Protein AF-A0A7X3D8D7-F1 (afdb_monomer)

Foldseek 3Di:
DDDDDADDDDDDDDDPDDVVVVVVCCVPVNPVVVVVVCVVVVWDKADWDADPPRKIWIWTQDPVGDTHIDID

Radius of gyration: 14.03 Å; Cα contacts (8 Å, |Δi|>4): 65; chains: 1; bounding box: 31×30×34 Å

Secondary structure (DSSP, 8-state):
-PPPPPP--------S-HHHHHHHHHHHS-HHHHHHHHHHTT-EE---EE-GGG-EEEEEE-TT-PEEEEE-

Structure (mmCIF, N/CA/C/O backbone):
data_AF-A0A7X3D8D7-F1
#
_entry.id   AF-A0A7X3D8D7-F1
#
loop_
_atom_site.group_PDB
_atom_site.id
_atom_site.type_symbol
_atom_site.label_atom_id
_atom_site.label_alt_id
_atom_site.label_comp_id
_atom_site.label_asym_id
_atom_site.label_entity_id
_atom_site.label_seq_id
_atom_site.pdbx_PDB_ins_code
_atom_site.Cartn_x
_atom_site.Cartn_y
_atom_site.Cartn_z
_atom_site.occupancy
_atom_site.B_iso_or_equiv
_atom_site.auth_seq_id
_atom_site.auth_comp_id
_atom_site.auth_asym_id
_atom_site.auth_atom_id
_atom_site.pdbx_PDB_model_num
ATOM 1 N N . MET A 1 1 ? -13.883 -20.834 14.749 1.00 47.22 1 MET A N 1
ATOM 2 C CA . MET A 1 1 ? -14.041 -19.507 14.113 1.00 47.22 1 MET A CA 1
ATOM 3 C C . MET A 1 1 ? -13.582 -19.628 12.667 1.00 47.22 1 MET A C 1
ATOM 5 O O . MET A 1 1 ? -12.472 -20.098 12.451 1.00 47.22 1 MET A O 1
ATOM 9 N N . SER A 1 2 ? -14.440 -19.323 11.690 1.00 65.94 2 SER A N 1
ATOM 10 C CA . SER A 1 2 ? -14.093 -19.374 10.260 1.00 65.94 2 SER A CA 1
ATOM 11 C C . SER A 1 2 ? -13.121 -18.245 9.912 1.00 65.94 2 SER A C 1
ATOM 13 O O . SER A 1 2 ? -13.275 -17.130 10.412 1.00 65.94 2 SER A O 1
ATOM 15 N N . LYS A 1 3 ? -12.115 -18.514 9.069 1.00 60.09 3 LYS A N 1
ATOM 16 C CA . LYS A 1 3 ? -11.240 -17.455 8.544 1.00 60.09 3 LYS A CA 1
ATOM 17 C C . LYS A 1 3 ? -12.102 -16.428 7.786 1.00 60.09 3 LYS A C 1
ATOM 19 O O . LYS A 1 3 ? -12.969 -16.852 7.024 1.00 60.09 3 LYS A O 1
ATOM 24 N N . PRO A 1 4 ? -11.899 -15.117 7.988 1.00 60.28 4 PRO A N 1
ATOM 25 C CA . PRO A 1 4 ? -12.614 -14.103 7.223 1.00 60.28 4 PRO A CA 1
ATOM 26 C C . PRO A 1 4 ? -12.242 -14.202 5.739 1.00 60.28 4 PRO A C 1
ATOM 28 O O . PRO A 1 4 ? -11.080 -14.444 5.403 1.00 60.28 4 PRO A O 1
ATOM 31 N N . ASN A 1 5 ? -13.228 -14.004 4.864 1.00 66.50 5 ASN A N 1
ATOM 32 C CA . ASN A 1 5 ? -12.989 -13.883 3.430 1.00 66.50 5 ASN A CA 1
ATOM 33 C C . ASN A 1 5 ? -12.215 -12.588 3.169 1.00 66.50 5 ASN A C 1
ATOM 35 O O . ASN A 1 5 ? -12.610 -11.521 3.636 1.00 66.50 5 ASN A O 1
ATOM 39 N N . LEU A 1 6 ? -11.110 -12.691 2.436 1.00 54.09 6 LEU A N 1
ATOM 40 C CA . LEU A 1 6 ? -10.343 -11.546 1.962 1.00 54.09 6 LEU A CA 1
ATOM 41 C C . LEU A 1 6 ? -10.722 -11.306 0.502 1.00 54.09 6 LEU A C 1
ATOM 43 O O . LEU A 1 6 ? -10.574 -12.202 -0.327 1.00 54.09 6 LEU A O 1
ATOM 47 N N . TYR A 1 7 ? -11.205 -10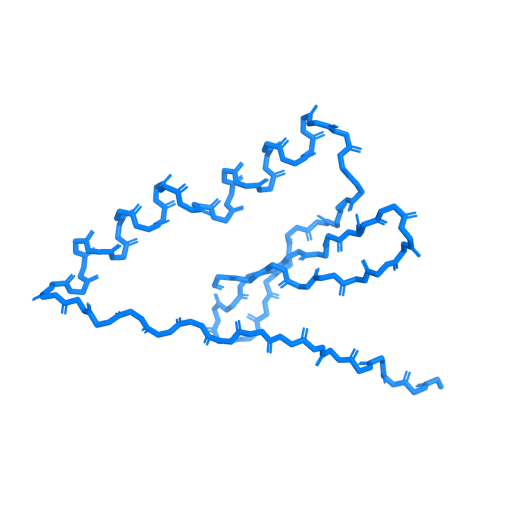.106 0.200 1.00 59.62 7 TYR A N 1
ATOM 48 C CA . TYR A 1 7 ? -11.446 -9.654 -1.167 1.00 59.62 7 TYR A CA 1
ATOM 49 C C . TYR A 1 7 ? -10.314 -8.707 -1.559 1.00 59.62 7 TYR A C 1
ATOM 51 O O . TYR A 1 7 ? -9.946 -7.825 -0.783 1.00 59.62 7 TYR A O 1
ATOM 59 N N . GLY A 1 8 ? -9.735 -8.904 -2.740 1.00 57.88 8 GLY A N 1
ATOM 60 C CA . GLY A 1 8 ? -8.617 -8.103 -3.227 1.00 57.88 8 GLY A CA 1
ATOM 61 C C . GLY A 1 8 ? -8.680 -7.922 -4.735 1.00 57.88 8 GLY A C 1
ATOM 62 O O . GLY A 1 8 ? -9.207 -8.774 -5.450 1.00 57.88 8 GLY A O 1
ATOM 63 N N . VAL A 1 9 ? -8.135 -6.805 -5.210 1.00 68.25 9 VAL A N 1
ATOM 64 C CA . VAL A 1 9 ? -7.951 -6.518 -6.634 1.00 68.25 9 VAL A CA 1
ATOM 65 C C . VAL A 1 9 ? -6.459 -6.609 -6.934 1.00 68.25 9 VAL A C 1
ATOM 67 O O . VAL A 1 9 ? -5.662 -5.897 -6.329 1.00 68.25 9 VAL A O 1
ATOM 70 N N . GLY A 1 10 ? -6.080 -7.494 -7.857 1.00 69.06 10 GLY A N 1
ATOM 71 C CA . GLY A 1 10 ? -4.721 -7.556 -8.391 1.00 69.06 10 GLY A CA 1
ATOM 72 C C . GLY A 1 10 ? -4.576 -6.601 -9.572 1.00 69.06 10 GLY A C 1
ATOM 73 O O . GLY A 1 10 ? -5.316 -6.720 -10.546 1.00 69.06 10 GLY A O 1
ATOM 74 N N . ILE A 1 11 ? -3.628 -5.667 -9.496 1.00 77.31 11 ILE A N 1
ATOM 75 C CA . ILE A 1 11 ? -3.278 -4.780 -10.610 1.00 77.31 11 ILE A CA 1
ATOM 76 C C . ILE A 1 11 ? -1.942 -5.250 -11.184 1.00 77.31 11 ILE A C 1
ATOM 78 O O . ILE A 1 11 ? -0.931 -5.250 -10.487 1.00 77.31 11 ILE A O 1
ATOM 82 N N . PHE A 1 12 ? -1.940 -5.633 -12.460 1.00 81.25 12 PHE A N 1
ATOM 83 C CA . PHE A 1 12 ? -0.735 -6.023 -13.191 1.00 81.25 12 PHE A CA 1
ATOM 84 C C . PHE A 1 12 ? -0.365 -4.910 -14.167 1.00 81.25 12 PHE A C 1
ATOM 86 O O . PHE A 1 12 ? -1.109 -4.638 -15.109 1.00 81.25 12 PHE A O 1
ATOM 93 N N . VAL A 1 13 ? 0.778 -4.263 -13.941 1.00 85.50 13 VAL A N 1
ATOM 94 C CA . VAL A 1 13 ? 1.270 -3.188 -14.808 1.00 85.50 13 VAL A CA 1
ATOM 95 C C . VAL A 1 13 ? 2.480 -3.700 -15.590 1.00 85.50 13 VAL A C 1
ATOM 97 O O . VAL A 1 13 ? 3.515 -3.963 -14.976 1.00 85.50 13 VAL A O 1
ATOM 100 N N . PRO A 1 14 ? 2.389 -3.872 -16.922 1.00 89.88 14 PRO A N 1
ATOM 101 C CA . PRO A 1 14 ? 3.554 -4.213 -17.725 1.00 89.88 14 PRO A CA 1
ATOM 102 C C . PRO A 1 14 ? 4.522 -3.028 -17.754 1.00 89.88 14 PRO A C 1
ATOM 104 O O . PRO A 1 14 ? 4.117 -1.880 -17.938 1.00 89.88 14 PRO A O 1
ATOM 107 N N . VAL A 1 15 ? 5.811 -3.309 -17.584 1.00 93.88 15 VAL A N 1
ATOM 108 C CA . VAL A 1 15 ? 6.866 -2.291 -17.534 1.00 93.88 15 VAL A CA 1
ATOM 109 C C . VAL A 1 15 ? 7.998 -2.651 -18.481 1.00 93.88 15 VAL A C 1
ATOM 111 O O . VAL A 1 15 ? 8.285 -3.823 -18.707 1.00 93.88 15 VAL A O 1
ATOM 114 N N . SER A 1 16 ? 8.650 -1.632 -19.041 1.00 96.50 16 SER A N 1
ATOM 115 C CA . SER A 1 16 ? 9.779 -1.828 -19.956 1.00 96.50 16 SER A CA 1
ATOM 116 C C . SER A 1 16 ? 11.072 -2.239 -19.242 1.00 96.50 16 SER A C 1
ATOM 118 O O . SER A 1 16 ? 11.980 -2.748 -19.884 1.00 96.50 16 SER A O 1
ATOM 120 N N . ASP A 1 17 ? 11.179 -1.954 -17.941 1.00 96.25 17 ASP A N 1
ATOM 121 C CA . ASP A 1 17 ? 12.349 -2.218 -17.099 1.00 96.25 17 ASP A CA 1
ATOM 122 C C . ASP A 1 17 ? 11.867 -2.538 -15.680 1.00 96.25 17 ASP A C 1
ATOM 124 O O . ASP A 1 17 ? 11.259 -1.690 -15.019 1.00 96.25 17 ASP A O 1
ATOM 128 N N . LEU A 1 18 ? 12.099 -3.773 -15.236 1.00 86.62 18 LEU A N 1
ATOM 129 C CA . LEU A 1 18 ? 11.582 -4.265 -13.964 1.00 86.62 18 LEU A CA 1
ATOM 130 C C . LEU A 1 18 ? 12.244 -3.582 -12.763 1.00 86.62 18 LEU A C 1
ATOM 132 O O . LEU A 1 18 ? 11.548 -3.217 -11.816 1.00 86.62 18 LEU A O 1
ATOM 136 N N . GLU A 1 19 ? 13.561 -3.395 -12.786 1.00 87.81 19 GLU A N 1
ATOM 137 C CA . GLU A 1 19 ? 14.318 -2.867 -11.648 1.00 87.81 19 GLU A CA 1
ATOM 138 C C . GLU A 1 19 ? 13.988 -1.389 -11.419 1.00 87.81 19 GLU A C 1
ATOM 140 O O . GLU A 1 19 ? 13.611 -0.985 -10.313 1.00 87.81 19 GLU A O 1
ATOM 145 N N . ARG A 1 20 ? 14.020 -0.592 -12.494 1.00 93.94 20 ARG A N 1
ATOM 146 C CA . ARG A 1 20 ? 13.671 0.831 -12.454 1.00 93.94 20 ARG A CA 1
ATOM 147 C C . ARG A 1 20 ? 12.241 1.038 -11.968 1.00 93.94 20 ARG A C 1
ATOM 149 O O . ARG A 1 20 ? 11.998 1.896 -11.119 1.00 93.94 20 ARG A O 1
ATOM 156 N N . SER A 1 21 ? 11.294 0.267 -12.500 1.00 91.19 21 SER A N 1
ATOM 157 C CA . SER A 1 21 ? 9.891 0.389 -12.111 1.00 91.19 21 SER A CA 1
ATOM 158 C C . SER A 1 21 ? 9.647 -0.089 -10.684 1.00 91.19 21 SER A C 1
ATOM 160 O O . SER A 1 21 ? 8.916 0.576 -9.958 1.00 91.19 21 SER A O 1
ATOM 162 N N . THR A 1 22 ? 10.300 -1.167 -10.241 1.00 83.88 22 THR A N 1
ATOM 163 C CA . THR A 1 22 ? 10.208 -1.639 -8.848 1.00 83.88 22 THR A CA 1
ATOM 164 C C . THR A 1 22 ? 10.665 -0.556 -7.880 1.00 83.88 22 THR A C 1
ATOM 166 O O . THR A 1 22 ? 9.956 -0.265 -6.917 1.00 83.88 22 THR A O 1
ATOM 169 N N . LYS A 1 23 ? 11.797 0.104 -8.162 1.00 85.38 23 LYS A N 1
ATOM 170 C CA . LYS A 1 23 ? 12.281 1.231 -7.355 1.00 85.38 23 LYS A CA 1
ATOM 171 C C . LYS A 1 23 ? 11.274 2.382 -7.327 1.00 85.38 23 LYS A C 1
ATOM 173 O O . LYS A 1 23 ? 10.906 2.835 -6.249 1.00 85.38 23 LYS A O 1
ATOM 178 N N . TRP A 1 24 ? 10.780 2.810 -8.489 1.00 86.50 24 TRP A N 1
ATOM 179 C CA . TRP A 1 24 ? 9.819 3.912 -8.576 1.00 86.50 24 TRP A CA 1
ATOM 180 C C . TRP A 1 24 ? 8.511 3.611 -7.829 1.00 86.50 24 TRP A C 1
ATOM 182 O O . TRP A 1 24 ? 8.048 4.440 -7.052 1.00 86.50 24 TRP A O 1
ATOM 192 N N . TYR A 1 25 ? 7.933 2.415 -7.992 1.00 83.00 25 TYR A N 1
ATOM 193 C CA . TYR A 1 25 ? 6.729 2.020 -7.252 1.00 83.00 25 TYR A CA 1
ATOM 194 C C . TYR A 1 25 ? 6.997 1.903 -5.752 1.00 83.00 25 TYR A C 1
ATOM 196 O O . TYR A 1 25 ? 6.158 2.313 -4.955 1.00 83.00 25 TYR A O 1
ATOM 204 N N . SER A 1 26 ? 8.174 1.418 -5.358 1.00 78.31 26 SER A N 1
ATOM 205 C CA . SER A 1 26 ? 8.580 1.357 -3.950 1.00 78.31 26 SER A CA 1
ATOM 206 C C . SER A 1 26 ? 8.747 2.744 -3.327 1.00 78.31 26 SER A C 1
ATOM 208 O O . SER A 1 26 ? 8.493 2.911 -2.142 1.00 78.31 26 SER A O 1
ATOM 210 N N . GLU A 1 27 ? 9.153 3.751 -4.099 1.00 79.88 27 GLU A N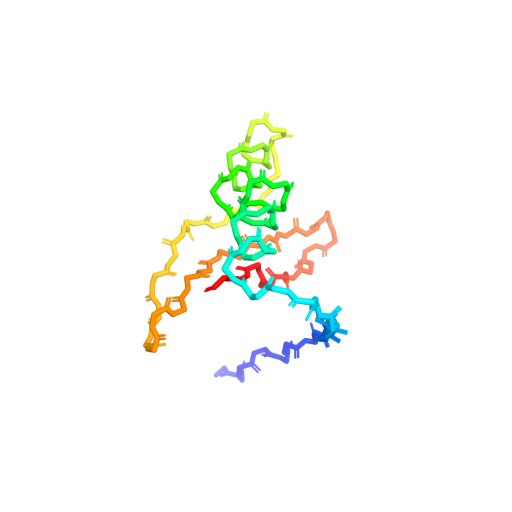 1
ATOM 211 C CA . GLU A 1 27 ? 9.267 5.136 -3.629 1.00 79.88 27 GLU A CA 1
ATOM 212 C C . GLU A 1 27 ? 7.911 5.859 -3.623 1.00 79.88 27 GLU A C 1
ATOM 214 O O . GLU A 1 27 ? 7.606 6.590 -2.683 1.00 79.88 27 GLU A O 1
ATOM 219 N N . MET A 1 28 ? 7.078 5.646 -4.645 1.00 78.12 28 MET A N 1
ATOM 220 C CA . MET A 1 28 ? 5.828 6.395 -4.842 1.00 78.12 28 MET A CA 1
ATOM 221 C C . MET A 1 28 ? 4.624 5.778 -4.133 1.00 78.12 28 MET A C 1
ATOM 223 O O . MET A 1 28 ? 3.804 6.495 -3.567 1.00 78.12 28 MET A O 1
ATOM 227 N N . LEU A 1 29 ? 4.509 4.449 -4.164 1.00 76.44 29 LEU A N 1
ATOM 228 C CA . LEU A 1 29 ? 3.454 3.690 -3.480 1.00 76.44 29 LEU A CA 1
ATOM 229 C C . LEU A 1 29 ? 3.927 3.142 -2.127 1.00 76.44 29 LEU A C 1
ATOM 231 O O . LEU A 1 29 ? 3.140 2.537 -1.400 1.00 76.44 29 LEU A O 1
ATOM 235 N N . GLY A 1 30 ? 5.215 3.331 -1.821 1.00 77.25 30 GLY A N 1
ATOM 236 C CA . GLY A 1 30 ? 6.000 2.615 -0.825 1.00 77.25 30 GLY A CA 1
ATOM 237 C C . GLY A 1 30 ? 5.245 2.125 0.391 1.00 77.25 30 GLY A C 1
ATOM 238 O O . GLY A 1 30 ? 4.639 2.905 1.118 1.00 77.25 30 GLY A O 1
ATOM 239 N N . PHE A 1 31 ? 5.350 0.826 0.648 1.00 81.25 31 PHE A N 1
ATOM 240 C CA . PHE A 1 31 ? 4.707 0.150 1.769 1.00 81.25 31 PHE A CA 1
ATOM 241 C C . PHE A 1 31 ? 5.007 0.820 3.125 1.00 81.25 31 PHE A C 1
ATOM 243 O O . PHE A 1 31 ? 4.090 1.113 3.891 1.00 81.25 31 PHE A O 1
ATOM 250 N N . GLU A 1 32 ? 6.275 1.160 3.378 1.00 84.12 32 GLU A N 1
ATOM 251 C CA . GLU A 1 32 ? 6.713 1.865 4.594 1.00 84.12 32 GLU A CA 1
ATOM 252 C C . GLU A 1 32 ? 6.221 3.320 4.644 1.00 84.12 32 GLU A C 1
ATOM 254 O O . GLU A 1 32 ? 5.800 3.815 5.690 1.00 84.12 32 GLU A O 1
ATOM 259 N N . ILE A 1 33 ? 6.250 4.015 3.499 1.00 85.38 33 ILE A N 1
ATOM 260 C CA . ILE A 1 33 ? 5.796 5.408 3.382 1.00 85.38 33 ILE A CA 1
ATOM 261 C C . ILE A 1 33 ? 4.290 5.478 3.644 1.00 85.38 33 ILE A C 1
ATOM 263 O O . ILE A 1 33 ? 3.837 6.310 4.428 1.00 85.38 33 ILE A O 1
ATOM 267 N N . THR A 1 34 ? 3.529 4.562 3.050 1.00 87.38 34 THR A N 1
ATOM 268 C CA . THR A 1 34 ? 2.087 4.416 3.233 1.00 87.38 34 THR A CA 1
ATOM 269 C C . THR A 1 34 ? 1.749 4.078 4.683 1.00 87.38 34 THR A C 1
ATOM 271 O O . THR A 1 34 ? 0.888 4.739 5.261 1.00 87.38 34 THR A O 1
ATOM 274 N N . HIS A 1 35 ? 2.450 3.122 5.311 1.00 91.00 35 HIS A N 1
ATOM 275 C CA . HIS A 1 35 ? 2.255 2.795 6.732 1.00 91.00 35 HIS A CA 1
ATOM 276 C C . HIS A 1 35 ? 2.466 4.017 7.630 1.00 91.00 35 HIS A C 1
ATOM 278 O O . HIS A 1 35 ? 1.599 4.347 8.443 1.00 91.00 35 HIS A O 1
ATOM 284 N N . ARG A 1 36 ? 3.575 4.742 7.430 1.00 91.38 36 ARG A N 1
ATOM 285 C CA . ARG A 1 36 ? 3.894 5.956 8.190 1.00 91.38 36 ARG A CA 1
ATOM 286 C C . ARG A 1 36 ? 2.838 7.046 8.001 1.00 91.38 36 ARG A C 1
ATOM 288 O O . ARG A 1 36 ? 2.321 7.551 8.993 1.00 91.38 36 ARG A O 1
ATOM 295 N N . ILE A 1 37 ? 2.478 7.373 6.759 1.00 91.44 37 ILE A N 1
ATOM 296 C CA . ILE A 1 37 ? 1.495 8.427 6.454 1.00 91.44 37 ILE A CA 1
ATOM 297 C C . ILE A 1 37 ? 0.116 8.080 7.028 1.00 91.44 37 ILE A C 1
ATOM 299 O O . ILE A 1 37 ? -0.556 8.950 7.580 1.00 91.44 37 ILE A O 1
ATOM 303 N N . LEU A 1 38 ? -0.325 6.823 6.917 1.00 92.81 38 LEU A N 1
ATOM 304 C CA . LEU A 1 38 ? -1.599 6.379 7.489 1.00 92.81 38 LEU A CA 1
ATOM 305 C C . LEU A 1 38 ? -1.605 6.532 9.013 1.00 92.81 38 LEU A C 1
ATOM 307 O O . LEU A 1 38 ? -2.577 7.040 9.572 1.00 92.81 38 LEU A O 1
ATOM 311 N N . LYS A 1 39 ? -0.502 6.163 9.673 1.00 92.75 39 LYS A N 1
ATOM 312 C CA . LYS A 1 39 ? -0.337 6.331 11.120 1.00 92.75 39 LYS A CA 1
ATOM 313 C C . L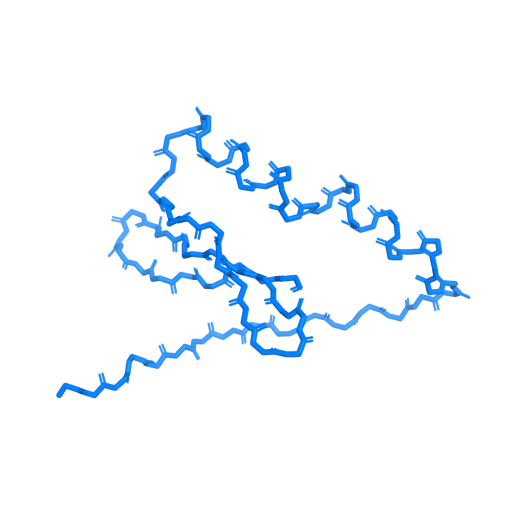YS A 1 39 ? -0.394 7.801 11.535 1.00 92.75 39 LYS A C 1
ATOM 315 O O . LYS A 1 39 ? -1.103 8.136 12.477 1.00 92.75 39 LYS A O 1
ATOM 320 N N . GLU A 1 40 ? 0.324 8.672 10.828 1.00 95.94 40 GLU A N 1
ATOM 321 C CA . GLU A 1 40 ? 0.347 10.122 11.080 1.00 95.94 40 GLU A CA 1
ATOM 322 C C . GLU A 1 40 ? -1.031 10.767 10.893 1.00 95.94 40 GLU A C 1
ATOM 324 O O . GLU A 1 40 ? -1.400 11.671 11.638 1.00 95.94 40 GLU A O 1
ATOM 329 N N . LYS A 1 41 ? -1.826 10.266 9.942 1.00 94.25 41 LYS A N 1
ATOM 330 C CA . LYS A 1 41 ? -3.212 10.701 9.716 1.00 94.25 41 LYS A CA 1
ATOM 331 C C . LYS A 1 41 ? -4.221 10.116 10.712 1.00 94.25 41 LYS A C 1
ATOM 333 O O . LYS A 1 41 ? -5.403 10.434 10.613 1.00 94.25 41 LYS A O 1
ATOM 338 N N . GLY A 1 42 ? -3.788 9.268 11.647 1.00 94.38 42 GLY A N 1
ATOM 339 C CA . GLY A 1 42 ? -4.659 8.649 12.650 1.00 94.38 42 GLY A CA 1
ATOM 340 C C . GLY A 1 42 ? -5.522 7.502 12.119 1.00 94.38 42 GLY A C 1
ATOM 341 O O . GLY A 1 42 ? -6.531 7.169 12.736 1.00 94.38 42 GLY A O 1
ATOM 3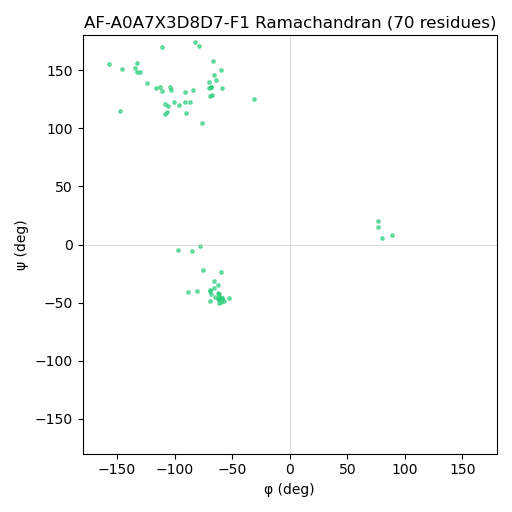42 N N . ALA A 1 43 ? -5.155 6.892 10.987 1.00 94.38 43 ALA A N 1
ATOM 343 C CA . ALA A 1 43 ? -5.851 5.710 10.491 1.00 94.38 43 ALA A CA 1
ATOM 344 C C . ALA A 1 43 ? -5.657 4.518 11.443 1.00 94.38 43 ALA A C 1
ATOM 346 O O . ALA A 1 43 ? -4.585 4.328 12.026 1.00 94.38 43 ALA A O 1
ATOM 347 N N . ASN A 1 44 ? -6.684 3.677 11.561 1.00 95.69 44 ASN A N 1
ATOM 348 C CA . ASN A 1 44 ? -6.592 2.435 12.317 1.00 95.69 44 ASN A CA 1
ATOM 349 C C . ASN A 1 44 ? -5.804 1.400 11.502 1.00 95.69 44 ASN A C 1
ATOM 351 O O . ASN A 1 44 ? -6.312 0.843 10.525 1.00 95.69 44 ASN A O 1
ATOM 355 N N . ILE A 1 45 ? -4.551 1.165 11.895 1.00 95.44 45 ILE A N 1
ATOM 356 C CA . ILE A 1 45 ? -3.646 0.236 11.219 1.00 95.44 45 ILE A CA 1
ATOM 357 C C . ILE A 1 45 ? -2.933 -0.693 12.202 1.00 95.44 45 ILE A C 1
ATOM 359 O O . ILE A 1 45 ? -2.624 -0.326 13.336 1.00 95.44 45 ILE A O 1
ATOM 363 N N . GLY A 1 46 ? -2.635 -1.906 11.743 1.00 93.56 46 GLY A N 1
ATOM 364 C CA . GLY A 1 46 ? -1.813 -2.873 12.465 1.00 93.56 46 GLY A CA 1
ATOM 365 C C . GLY A 1 46 ? -0.303 -2.642 12.303 1.00 93.56 46 GLY A C 1
ATOM 366 O O . GLY A 1 46 ? 0.135 -1.798 11.511 1.00 93.56 46 GLY A O 1
ATOM 367 N N . PRO A 1 47 ? 0.525 -3.413 13.030 1.00 94.62 47 PRO A N 1
ATOM 368 C CA . PRO A 1 47 ? 1.958 -3.463 12.774 1.00 94.62 47 PRO A CA 1
ATOM 369 C C . PRO A 1 47 ? 2.243 -4.102 11.410 1.00 94.62 47 PRO A C 1
ATOM 371 O O . PRO A 1 47 ? 1.439 -4.880 10.890 1.00 94.62 47 PRO A O 1
ATOM 374 N N . ILE A 1 48 ? 3.416 -3.800 10.859 1.00 92.69 48 ILE A N 1
ATOM 375 C CA . ILE A 1 48 ? 3.969 -4.541 9.727 1.00 92.69 48 ILE A CA 1
ATOM 376 C C . ILE A 1 48 ? 4.353 -5.944 10.207 1.00 92.69 48 ILE A C 1
ATOM 378 O O . ILE A 1 48 ? 5.077 -6.097 11.189 1.00 92.69 48 ILE A O 1
ATOM 382 N N . ILE A 1 49 ? 3.872 -6.959 9.496 1.00 92.50 49 ILE A N 1
ATOM 383 C CA . ILE A 1 49 ? 4.120 -8.379 9.743 1.00 92.50 49 ILE A CA 1
ATOM 384 C C . ILE A 1 49 ? 4.877 -8.944 8.540 1.00 92.50 49 ILE A C 1
ATOM 386 O O . ILE A 1 49 ? 4.505 -8.671 7.400 1.00 92.50 49 ILE A O 1
ATOM 390 N N . ASN A 1 50 ? 5.922 -9.733 8.793 1.00 9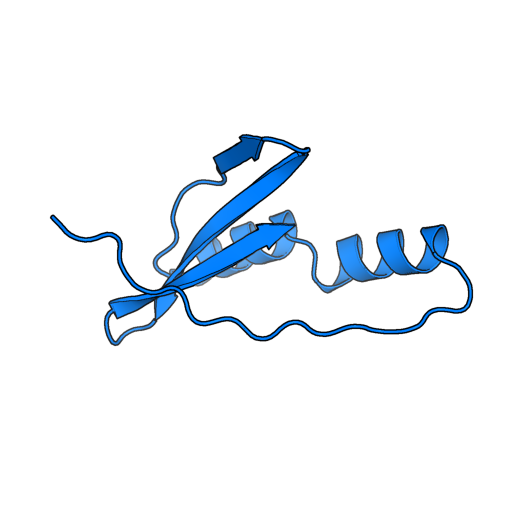0.69 50 ASN A N 1
ATOM 391 C CA . ASN A 1 50 ? 6.612 -10.505 7.758 1.00 90.69 50 ASN A CA 1
ATOM 392 C C . ASN A 1 50 ? 5.961 -11.893 7.654 1.00 90.69 50 ASN A C 1
ATOM 394 O O . ASN A 1 50 ? 5.763 -12.560 8.670 1.00 90.69 50 ASN A O 1
ATOM 398 N N . TYR A 1 51 ? 5.640 -12.309 6.437 1.00 83.56 51 TYR A N 1
ATOM 399 C CA . TYR A 1 51 ? 5.083 -13.609 6.082 1.00 83.56 51 TYR A CA 1
ATOM 400 C C . TYR A 1 51 ? 6.119 -14.427 5.297 1.00 83.56 51 TYR A C 1
ATOM 402 O O . TYR A 1 51 ? 7.157 -13.913 4.867 1.00 83.56 51 TYR A O 1
ATOM 410 N N . ASP A 1 52 ? 5.822 -15.708 5.084 1.00 82.88 52 ASP A N 1
ATOM 411 C CA . ASP A 1 52 ? 6.646 -16.579 4.248 1.00 82.88 52 ASP A CA 1
ATOM 412 C C . ASP A 1 52 ? 6.751 -16.043 2.810 1.00 82.88 52 ASP A C 1
ATOM 414 O O . ASP A 1 52 ? 5.851 -15.374 2.297 1.00 82.88 52 ASP A O 1
ATOM 418 N N . GLY A 1 53 ? 7.872 -16.337 2.146 1.00 81.12 53 GLY A N 1
ATOM 419 C CA . GLY A 1 53 ? 8.117 -15.890 0.771 1.00 81.12 53 GLY A CA 1
ATOM 420 C C . GLY A 1 53 ? 8.518 -14.417 0.640 1.00 81.12 53 GLY A C 1
ATOM 421 O O . GLY A 1 53 ? 8.483 -13.882 -0.462 1.00 81.12 53 GLY A O 1
ATOM 422 N N . GLY A 1 54 ? 8.901 -13.762 1.742 1.00 79.69 54 GLY A N 1
ATOM 423 C CA . GLY A 1 54 ? 9.355 -12.366 1.735 1.00 79.69 54 GLY A CA 1
ATOM 424 C C . GLY A 1 54 ? 8.226 -11.338 1.692 1.00 79.69 54 GLY A C 1
ATOM 425 O O . GLY A 1 54 ? 8.507 -10.146 1.622 1.00 79.69 54 GLY A O 1
ATOM 426 N N . ILE A 1 55 ? 6.972 -11.789 1.774 1.00 81.00 55 ILE A N 1
ATOM 427 C CA . ILE A 1 55 ? 5.798 -10.918 1.780 1.00 81.00 55 ILE A CA 1
ATOM 428 C C . ILE A 1 55 ? 5.746 -10.163 3.103 1.00 81.00 55 ILE A C 1
ATOM 430 O O . ILE A 1 55 ? 5.883 -10.747 4.180 1.00 81.00 55 ILE A O 1
ATOM 434 N N . ARG A 1 56 ? 5.489 -8.862 3.046 1.00 88.25 56 ARG A N 1
ATOM 435 C CA . ARG A 1 56 ? 5.318 -8.014 4.231 1.00 88.25 56 ARG A CA 1
ATOM 436 C C . ARG A 1 56 ? 3.967 -7.332 4.150 1.00 88.25 56 ARG A C 1
ATOM 438 O O . ARG A 1 56 ? 3.557 -6.913 3.076 1.00 88.25 56 ARG A O 1
ATOM 445 N N . GLY A 1 57 ? 3.247 -7.226 5.263 1.00 90.00 57 GLY A N 1
ATOM 446 C CA . GLY A 1 57 ? 1.902 -6.654 5.234 1.00 90.00 57 GLY A CA 1
ATOM 447 C C . GLY A 1 57 ? 1.408 -6.092 6.557 1.00 90.00 57 GLY A C 1
ATOM 448 O O . GLY A 1 57 ? 1.835 -6.528 7.620 1.00 90.00 57 GLY A O 1
ATOM 449 N N . PHE A 1 58 ? 0.472 -5.148 6.496 1.00 92.25 58 PHE A N 1
ATOM 450 C CA . PHE A 1 58 ? -0.268 -4.654 7.659 1.00 92.25 58 PHE A CA 1
ATOM 451 C C . PHE A 1 58 ? -1.769 -4.603 7.360 1.00 92.25 58 PHE A C 1
ATOM 453 O O . PHE A 1 58 ? -2.201 -4.543 6.208 1.00 92.25 58 PHE A O 1
ATOM 460 N N . ALA A 1 59 ? -2.575 -4.652 8.420 1.00 91.38 59 ALA A N 1
ATOM 461 C CA . ALA A 1 59 ? -4.016 -4.460 8.322 1.00 91.38 59 ALA A CA 1
ATOM 462 C C . ALA A 1 59 ? -4.345 -2.964 8.332 1.00 91.38 59 ALA A C 1
ATOM 464 O O . ALA A 1 59 ? -3.853 -2.254 9.205 1.00 91.38 59 ALA A O 1
ATOM 465 N N . LEU A 1 60 ? -5.192 -2.513 7.413 1.00 91.19 60 LEU A N 1
ATOM 466 C CA . LEU A 1 60 ? -5.842 -1.203 7.432 1.00 91.19 60 LEU A CA 1
ATOM 467 C C . LEU A 1 60 ? -7.339 -1.416 7.655 1.00 91.19 60 LEU A C 1
ATOM 469 O O . LEU A 1 60 ? -7.928 -2.288 7.017 1.00 91.19 60 LEU A O 1
ATOM 473 N N . TYR A 1 61 ? -7.939 -0.623 8.536 1.00 88.50 61 TYR A N 1
ATOM 474 C CA . TYR A 1 61 ? -9.379 -0.627 8.765 1.00 88.50 61 TYR A CA 1
ATOM 475 C C . TYR A 1 61 ? -9.992 0.678 8.264 1.00 88.50 61 TYR A C 1
ATOM 477 O O . TYR A 1 61 ? -9.480 1.758 8.572 1.00 88.50 61 TYR A O 1
ATOM 485 N N . ASP A 1 62 ? -11.076 0.580 7.496 1.00 88.31 62 ASP A N 1
ATOM 486 C CA . ASP A 1 62 ? -11.906 1.745 7.181 1.00 88.31 62 ASP A CA 1
ATOM 487 C C . ASP A 1 62 ? -12.844 2.094 8.361 1.00 88.31 62 ASP A C 1
ATOM 489 O O . ASP A 1 62 ? -12.907 1.344 9.344 1.00 88.31 62 ASP A O 1
ATOM 493 N N . PRO A 1 63 ? -13.550 3.243 8.318 1.00 90.00 63 PRO A N 1
ATOM 494 C CA . PRO A 1 63 ? -14.468 3.644 9.386 1.00 90.00 63 PRO A CA 1
ATOM 495 C C . PRO A 1 63 ? -15.620 2.664 9.645 1.00 90.00 63 PRO A C 1
ATOM 497 O O . PRO A 1 63 ? -16.147 2.642 10.756 1.00 90.00 63 PRO A O 1
ATOM 500 N N . ASP A 1 64 ? -15.980 1.845 8.654 1.00 90.12 64 ASP A N 1
ATOM 501 C CA . ASP A 1 64 ? -17.033 0.831 8.759 1.00 90.12 64 ASP A CA 1
ATOM 502 C C . ASP A 1 64 ? -16.513 -0.494 9.353 1.00 90.12 64 ASP A C 1
ATOM 504 O O . ASP A 1 64 ? -17.284 -1.415 9.629 1.00 90.12 64 ASP A O 1
ATOM 508 N N . GLY A 1 65 ? -15.200 -0.597 9.589 1.00 83.88 65 GLY A N 1
ATOM 509 C CA . GLY A 1 65 ? -14.545 -1.759 10.182 1.00 83.88 65 GLY A CA 1
ATOM 510 C C . GLY A 1 65 ? -14.103 -2.823 9.174 1.00 83.88 65 GLY A C 1
ATOM 511 O O . GLY A 1 65 ? -13.652 -3.895 9.592 1.00 83.88 65 GLY A O 1
ATOM 512 N N . ASN A 1 66 ? -14.178 -2.559 7.864 1.00 84.00 66 ASN A N 1
ATOM 513 C CA . ASN A 1 66 ? -13.664 -3.490 6.863 1.00 84.00 66 ASN A CA 1
ATOM 514 C C . ASN A 1 66 ? -12.140 -3.558 6.943 1.00 84.00 66 ASN A C 1
ATOM 516 O O . ASN A 1 66 ? -11.454 -2.538 7.025 1.00 84.00 66 ASN A O 1
ATOM 520 N N . LYS A 1 67 ? -11.602 -4.779 6.881 1.00 85.06 67 LYS A N 1
ATOM 521 C CA . LYS A 1 67 ? -10.163 -5.034 6.93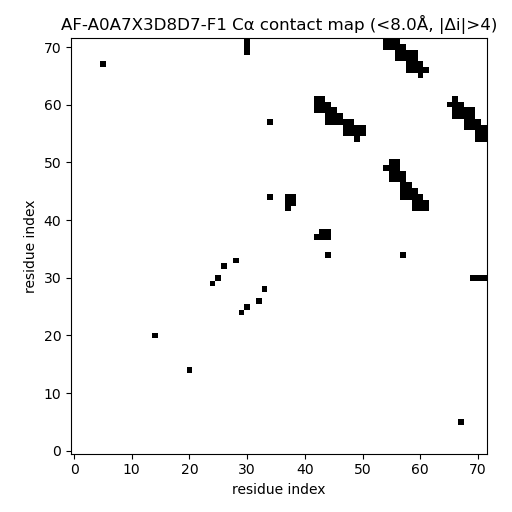5 1.00 85.06 67 LYS A CA 1
ATOM 522 C C . LYS A 1 67 ? -9.583 -5.175 5.530 1.00 85.06 67 LYS A C 1
ATOM 524 O O . LYS A 1 67 ? -9.893 -6.136 4.829 1.00 85.06 67 LYS A O 1
ATOM 529 N N . TYR A 1 68 ? -8.642 -4.304 5.191 1.00 83.81 68 TYR A N 1
ATOM 530 C CA . TYR A 1 68 ? -7.820 -4.391 3.987 1.00 83.81 68 TYR A CA 1
ATOM 531 C C . TYR A 1 68 ? -6.416 -4.879 4.348 1.00 83.81 68 TYR A C 1
ATOM 533 O O . TYR A 1 68 ? -5.815 -4.431 5.328 1.00 83.81 68 TYR A O 1
ATOM 541 N N . GLY A 1 69 ? -5.889 -5.816 3.561 1.00 83.00 69 GLY A N 1
ATOM 542 C CA . GLY A 1 69 ? -4.486 -6.211 3.630 1.00 83.00 69 GLY A CA 1
ATOM 543 C C . GLY A 1 69 ? -3.667 -5.348 2.682 1.00 83.00 69 GLY A C 1
ATOM 544 O O . GLY A 1 69 ? -3.828 -5.462 1.471 1.00 83.00 69 GLY A O 1
ATOM 545 N N . VAL A 1 70 ? -2.791 -4.505 3.223 1.00 84.88 70 VAL A N 1
ATOM 546 C CA . VAL A 1 70 ? -1.762 -3.827 2.428 1.00 84.88 70 VAL A CA 1
ATOM 547 C C . VAL A 1 70 ? -0.537 -4.726 2.466 1.00 84.88 70 VAL A C 1
ATOM 549 O O . VAL A 1 70 ? -0.092 -5.074 3.561 1.00 84.88 70 VAL A O 1
ATOM 552 N N . VAL A 1 71 ? -0.035 -5.149 1.306 1.00 83.69 71 VAL A N 1
ATOM 553 C CA . VAL A 1 71 ? 1.086 -6.095 1.191 1.00 83.69 71 V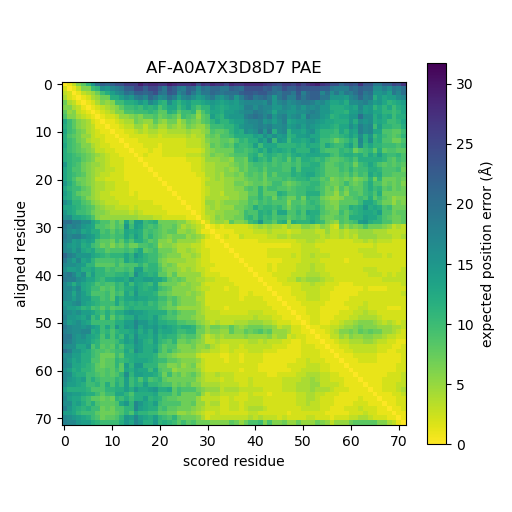AL A CA 1
ATOM 554 C C . VAL A 1 71 ? 2.115 -5.626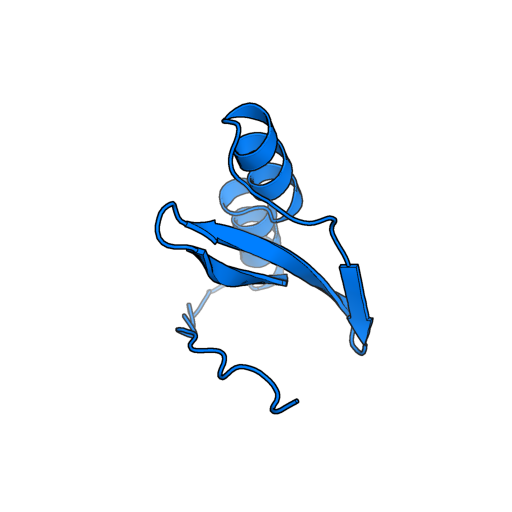 0.161 1.00 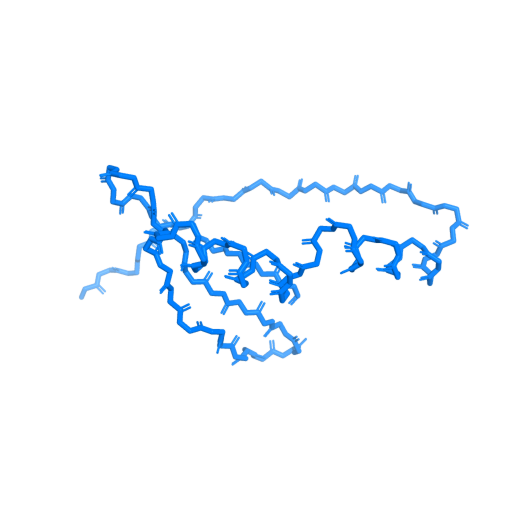83.69 71 VAL A C 1
ATOM 556 O O . VAL A 1 71 ? 1.758 -4.915 -0.779 1.00 83.69 71 VAL A O 1
ATOM 559 N N . HIS A 1 72 ? 3.370 -6.026 0.353 1.00 74.94 72 HIS A N 1
ATOM 560 C CA . HIS A 1 72 ? 4.508 -5.832 -0.549 1.00 74.94 72 HIS A CA 1
ATOM 561 C C . HIS A 1 72 ? 5.314 -7.130 -0.650 1.00 74.94 72 HIS A C 1
ATOM 563 O O . HIS A 1 72 ? 5.344 -7.878 0.357 1.00 74.94 72 HIS A O 1
#

Mean predicted aligned error: 7.29 Å

Nearest PDB structures (foldseek):
  3r4q-assembly2_D  TM=8.354E-01  e=3.033E-01  Agrobacterium fabrum str. C58
  3c4b-assembly1_A  TM=5.211E-01  e=2.681E-01  Mus musculus
  6on3-assembly1_A  TM=4.018E-01  e=3.882E-01  Streptomyces sclerotialus
  7xw2-assembly1_A  TM=4.647E-01  e=9.210E-01  Homo sapiens
  4mlk-assembly1_A  TM=3.092E-01  e=2.975E+00  Chlamydia trachomatis L2/434/Bu

pLDDT: mean 83.76, std 10.89, range [47.22, 96.5]

Sequence (72 aa):
MSKPNLYGVGIFVPVSDLERSTKWYSEMLGFEITHRILKEKGANIGPIINYDGGIRGFALYDPDGNKYGVVH

Solvent-accessible surface area (backbone atoms only — not comparable to full-atom values): 4682 Å² total; per-residue (Å²): 134,81,81,80,87,83,88,83,84,88,84,87,78,92,68,97,47,68,68,66,47,50,52,50,47,49,70,75,66,11,68,70,57,48,54,49,52,39,51,76,72,66,50,57,61,55,68,81,42,81,48,82,94,76,34,36,33,29,46,38,42,52,98,89,64,54,79,43,80,49,72,86